Protein AF-A0A1R4AB24-F1 (afdb_monomer_lite)

Organism: Babesia microti (strain RI) (NCBI:txid1133968)

Structure (mmCIF, N/CA/C/O backbone):
data_AF-A0A1R4AB24-F1
#
_entry.id   AF-A0A1R4AB24-F1
#
loop_
_atom_site.group_PDB
_atom_site.id
_atom_site.type_symbol
_atom_site.label_atom_id
_atom_site.label_alt_id
_atom_site.label_comp_id
_atom_site.label_asym_id
_atom_site.label_entity_id
_atom_site.label_seq_id
_atom_site.pdbx_PDB_ins_code
_atom_site.Cartn_x
_atom_site.Cartn_y
_atom_site.Cartn_z
_atom_site.occupancy
_atom_site.B_iso_or_equiv
_atom_site.auth_seq_id
_atom_site.auth_comp_id
_atom_site.auth_asym_id
_atom_site.auth_atom_id
_atom_site.pdbx_PDB_model_num
ATOM 1 N N . MET A 1 1 ? -11.245 -12.045 34.034 1.00 53.94 1 MET A N 1
ATOM 2 C CA . MET A 1 1 ? -10.053 -12.623 33.362 1.00 53.94 1 MET A CA 1
ATOM 3 C C . MET A 1 1 ? -10.341 -13.191 31.959 1.00 53.94 1 MET A C 1
ATOM 5 O O . MET A 1 1 ? -9.392 -13.325 31.197 1.00 53.94 1 MET A O 1
ATOM 9 N N . ASN A 1 2 ? -11.601 -13.471 31.577 1.00 59.31 2 ASN A N 1
ATOM 10 C CA . ASN A 1 2 ? -11.949 -14.003 30.241 1.00 59.31 2 ASN A CA 1
ATOM 11 C C . ASN A 1 2 ? -12.068 -12.945 29.128 1.00 59.31 2 ASN A C 1
ATOM 13 O O . ASN A 1 2 ? -11.609 -13.193 28.021 1.00 59.31 2 ASN A O 1
ATOM 17 N N . GLU A 1 3 ? -12.559 -11.739 29.421 1.00 61.94 3 GLU A N 1
ATOM 18 C CA . GLU A 1 3 ? -12.792 -10.707 28.392 1.00 61.94 3 GLU A CA 1
ATOM 19 C C . GLU A 1 3 ? -11.511 -10.273 27.647 1.00 61.94 3 GLU A C 1
ATOM 21 O O . GLU A 1 3 ? -11.526 -10.011 26.445 1.00 61.94 3 GLU A O 1
ATOM 26 N N . ASN A 1 4 ? -10.368 -10.257 28.342 1.00 61.88 4 ASN A N 1
ATOM 27 C CA . ASN A 1 4 ? -9.076 -9.944 27.726 1.00 61.88 4 ASN A CA 1
ATOM 28 C C . ASN A 1 4 ? -8.557 -11.080 26.830 1.00 61.88 4 ASN A C 1
ATOM 30 O O . ASN A 1 4 ? -7.850 -10.812 25.863 1.00 61.88 4 ASN A O 1
ATOM 34 N N . LYS A 1 5 ? -8.910 -12.341 27.117 1.00 65.62 5 LYS A N 1
ATOM 35 C CA . LYS A 1 5 ? -8.528 -13.487 26.279 1.00 65.62 5 LYS A CA 1
ATOM 36 C C . LYS A 1 5 ? -9.357 -13.532 24.996 1.00 65.62 5 LYS A C 1
ATOM 38 O O . LYS A 1 5 ? -8.779 -13.748 23.938 1.00 65.62 5 LYS A O 1
ATOM 43 N N . ASP A 1 6 ? -10.651 -13.224 25.068 1.00 68.81 6 ASP A N 1
ATOM 44 C CA . ASP A 1 6 ? -11.532 -13.184 23.892 1.00 68.81 6 ASP A CA 1
ATOM 45 C C . ASP A 1 6 ? -11.164 -12.059 22.916 1.00 68.81 6 ASP A C 1
ATOM 47 O O . ASP A 1 6 ? -11.119 -12.275 21.703 1.00 68.81 6 ASP A O 1
ATOM 51 N N . LYS A 1 7 ? -10.815 -10.868 23.428 1.00 66.81 7 LYS A N 1
ATOM 52 C CA . LYS A 1 7 ? -10.313 -9.761 22.591 1.00 66.81 7 LYS A CA 1
ATOM 53 C C . LYS A 1 7 ? -9.005 -10.130 21.889 1.00 66.81 7 LYS A C 1
ATOM 55 O O . LYS A 1 7 ? -8.840 -9.824 20.713 1.00 66.81 7 LYS A O 1
ATOM 60 N N . GLN A 1 8 ? -8.098 -10.814 22.587 1.00 65.44 8 GLN A N 1
ATOM 61 C CA . GLN A 1 8 ? -6.831 -11.286 22.019 1.00 65.44 8 GLN A CA 1
ATOM 62 C C . GLN A 1 8 ? -7.029 -12.407 20.989 1.00 65.44 8 GLN A C 1
ATOM 64 O O . GLN A 1 8 ? -6.313 -12.449 19.990 1.00 65.44 8 GLN A O 1
ATOM 69 N N . LEU A 1 9 ? -8.011 -13.290 21.196 1.00 73.06 9 LEU A N 1
ATOM 70 C CA . LEU A 1 9 ? -8.337 -14.368 20.264 1.00 73.06 9 LEU A CA 1
ATOM 71 C C . LEU A 1 9 ? -8.878 -13.807 18.942 1.00 73.06 9 LEU A C 1
ATOM 73 O O . LEU A 1 9 ? -8.329 -14.106 17.884 1.00 73.06 9 LEU A O 1
ATOM 77 N N . LYS A 1 10 ? -9.869 -12.906 19.016 1.00 70.25 10 LYS A N 1
ATOM 78 C CA . LYS A 1 10 ? -10.437 -12.242 17.832 1.00 70.25 10 LYS A CA 1
ATOM 79 C C . LYS A 1 10 ? -9.415 -11.387 17.090 1.00 70.25 10 LYS A C 1
ATOM 81 O O . LYS A 1 10 ? -9.431 -11.332 15.865 1.00 70.25 10 LYS A O 1
ATOM 86 N N . LEU A 1 11 ? -8.507 -10.734 17.820 1.00 68.81 11 LEU A N 1
ATOM 87 C CA . LEU A 1 11 ? -7.439 -9.949 17.208 1.00 68.81 11 LEU A CA 1
ATOM 88 C C . LEU A 1 11 ? -6.509 -10.845 16.379 1.00 68.81 11 LEU A C 1
ATOM 90 O O . LEU A 1 11 ? -6.208 -10.515 15.238 1.00 68.81 11 LEU A O 1
ATOM 94 N N . LYS A 1 12 ? -6.098 -12.002 16.912 1.00 73.31 12 LYS A N 1
ATOM 95 C CA . LYS A 1 12 ? -5.258 -12.954 16.169 1.00 73.31 12 LYS A CA 1
ATOM 96 C C . LYS A 1 12 ? -5.972 -13.522 14.946 1.00 73.31 12 LYS A C 1
ATOM 98 O O . LYS A 1 12 ? -5.356 -13.628 13.893 1.00 73.31 12 LYS A O 1
ATOM 103 N N . GLU A 1 13 ? -7.255 -13.835 15.069 1.00 77.50 13 GLU A N 1
ATOM 104 C CA . GLU A 1 13 ? -8.050 -14.423 13.988 1.00 77.50 13 GLU A CA 1
ATOM 105 C C . GLU A 1 13 ? -8.194 -13.492 12.772 1.00 77.50 13 GLU A C 1
ATOM 107 O O . GLU A 1 13 ? -8.230 -13.967 11.644 1.00 77.50 13 GLU A O 1
ATOM 112 N N . VAL A 1 14 ? -8.196 -12.169 12.981 1.00 71.94 14 VAL A N 1
ATOM 113 C CA . VAL A 1 14 ? -8.259 -11.166 11.899 1.00 71.94 14 VAL A CA 1
ATOM 114 C C . VAL A 1 14 ? -6.867 -10.739 11.412 1.00 71.94 14 VAL A C 1
ATOM 116 O O . VAL A 1 14 ? -6.651 -10.530 10.215 1.00 71.94 14 VAL A O 1
ATOM 119 N N . VAL A 1 15 ? -5.894 -10.619 12.320 1.00 75.12 15 VAL A N 1
ATOM 120 C CA . VAL A 1 15 ? -4.543 -10.132 11.985 1.00 75.12 15 VAL A CA 1
ATOM 121 C C . VAL A 1 15 ? -3.740 -11.180 11.215 1.00 75.12 15 VAL A C 1
ATOM 123 O O . VAL A 1 15 ? -3.051 -10.831 10.261 1.00 75.12 15 VAL A O 1
ATOM 126 N N . VAL A 1 16 ? -3.845 -12.461 11.581 1.00 77.94 16 VAL A N 1
ATOM 127 C CA . VAL A 1 16 ? -3.106 -13.553 10.926 1.00 77.94 16 VAL A CA 1
ATOM 128 C C . VAL A 1 16 ? -3.429 -13.682 9.428 1.00 77.94 16 VAL A C 1
ATOM 130 O O . VAL A 1 16 ? -2.483 -13.666 8.642 1.00 77.94 16 VAL A O 1
ATOM 133 N N . PRO A 1 17 ? -4.699 -13.761 8.978 1.00 81.06 17 PRO A N 1
ATOM 134 C CA . PRO A 1 17 ? -4.997 -13.860 7.548 1.00 81.06 17 PRO A CA 1
ATOM 135 C C . PRO A 1 17 ? -4.581 -12.603 6.777 1.00 81.06 17 PRO A C 1
ATOM 137 O O . PRO A 1 17 ? -4.070 -12.715 5.665 1.00 81.06 17 PRO A O 1
ATOM 140 N N . SER A 1 18 ? -4.720 -11.420 7.383 1.00 76.62 18 SER A N 1
ATOM 141 C CA . SER A 1 18 ? -4.262 -10.164 6.776 1.00 76.62 18 SER A CA 1
ATOM 142 C C . SER A 1 18 ? -2.746 -10.173 6.555 1.00 76.62 18 SER A C 1
ATOM 144 O O . SER A 1 18 ? -2.270 -9.823 5.480 1.00 76.62 18 SER A O 1
ATOM 146 N N . LEU A 1 19 ? -1.980 -10.642 7.543 1.00 79.44 19 LEU A N 1
ATOM 147 C CA . LEU A 1 19 ? -0.522 -10.725 7.472 1.00 79.44 19 LEU A CA 1
ATOM 148 C C . LEU A 1 19 ? -0.047 -11.743 6.425 1.00 79.44 19 LEU A C 1
ATOM 150 O O . LEU A 1 19 ? 0.904 -11.467 5.698 1.00 79.44 19 LEU A O 1
ATOM 154 N N . VAL A 1 20 ? -0.728 -12.887 6.306 1.00 83.69 20 VAL A N 1
ATOM 155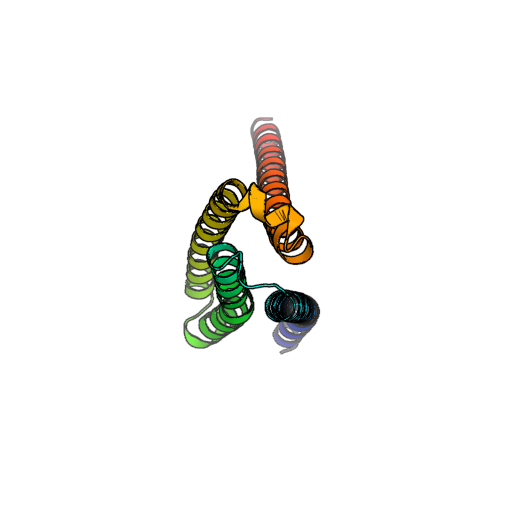 C CA . VAL A 1 20 ? -0.446 -13.884 5.257 1.00 83.69 20 VAL A CA 1
ATOM 156 C C . VAL A 1 20 ? -0.694 -13.302 3.865 1.00 83.69 20 VAL A C 1
ATOM 158 O O . VAL A 1 20 ? 0.120 -13.514 2.967 1.00 83.69 20 VAL A O 1
ATOM 161 N N . LEU A 1 21 ? -1.777 -12.541 3.688 1.00 82.50 21 LEU A N 1
ATOM 162 C CA . LEU A 1 21 ? -2.089 -11.886 2.419 1.00 82.50 21 LEU A CA 1
ATOM 163 C C . LEU A 1 21 ? -1.003 -10.873 2.037 1.00 82.50 21 LEU A C 1
ATOM 165 O O . LEU A 1 21 ? -0.504 -10.930 0.916 1.00 82.50 21 LEU A O 1
ATOM 169 N N . PHE A 1 22 ? -0.585 -10.004 2.965 1.00 82.75 22 PHE A N 1
ATOM 170 C CA . PHE A 1 22 ? 0.503 -9.051 2.711 1.00 82.75 22 PHE A CA 1
ATOM 171 C C . PHE A 1 22 ? 1.811 -9.753 2.342 1.00 82.75 22 PHE A C 1
ATOM 173 O O . PHE A 1 22 ? 2.436 -9.383 1.357 1.00 82.75 22 PHE A O 1
ATOM 180 N N . LEU A 1 23 ? 2.176 -10.822 3.055 1.00 84.88 23 LEU A N 1
ATOM 181 C CA . LEU A 1 23 ? 3.387 -11.594 2.763 1.00 84.88 23 LEU A CA 1
ATOM 182 C C . LEU A 1 23 ? 3.325 -12.224 1.362 1.00 84.88 23 LEU A C 1
ATOM 184 O O . LEU A 1 23 ? 4.301 -12.185 0.616 1.00 84.88 23 LEU A O 1
ATOM 188 N N . PHE A 1 24 ? 2.170 -12.766 0.968 1.00 87.81 24 PHE A N 1
ATOM 189 C CA . PHE A 1 24 ? 1.983 -13.325 -0.371 1.00 87.81 24 PHE A CA 1
ATOM 190 C C . PHE A 1 24 ? 2.113 -12.258 -1.468 1.00 87.81 24 PHE A C 1
ATOM 192 O O . PHE A 1 24 ? 2.778 -12.490 -2.478 1.00 87.81 24 PHE A O 1
ATOM 199 N N . VAL A 1 25 ? 1.520 -11.080 -1.255 1.00 85.06 25 VAL A N 1
ATOM 200 C CA . VAL A 1 25 ? 1.629 -9.938 -2.175 1.00 85.06 25 VAL A CA 1
ATOM 201 C C . VAL A 1 25 ? 3.074 -9.442 -2.264 1.00 85.06 25 VAL A C 1
ATOM 203 O O . VAL A 1 25 ? 3.573 -9.234 -3.369 1.00 85.06 25 VAL A O 1
ATOM 206 N N . ASP A 1 26 ? 3.776 -9.333 -1.137 1.00 85.50 26 ASP A N 1
ATOM 207 C CA . ASP A 1 26 ? 5.179 -8.916 -1.093 1.00 85.50 26 ASP A CA 1
ATOM 208 C C . ASP A 1 26 ? 6.086 -9.917 -1.827 1.00 85.50 26 ASP A C 1
ATOM 210 O O . ASP A 1 26 ? 6.931 -9.517 -2.628 1.00 85.50 26 ASP A O 1
ATOM 214 N N . LEU A 1 27 ? 5.883 -11.228 -1.639 1.00 88.19 27 LEU A N 1
ATOM 215 C CA . LEU A 1 27 ? 6.617 -12.264 -2.378 1.00 88.19 27 LEU A CA 1
ATOM 216 C C . LEU A 1 27 ? 6.345 -12.203 -3.881 1.00 88.19 27 LEU A C 1
ATOM 218 O O . LEU A 1 27 ? 7.274 -12.348 -4.678 1.00 88.19 27 LEU A O 1
ATOM 222 N N . TYR A 1 28 ? 5.092 -11.969 -4.273 1.00 89.31 28 TYR A N 1
ATOM 223 C CA . TYR A 1 28 ? 4.732 -11.784 -5.673 1.00 89.31 28 TYR A CA 1
ATOM 224 C C . TYR A 1 28 ? 5.443 -10.559 -6.272 1.00 89.31 28 TYR A C 1
ATOM 226 O O . TYR A 1 28 ? 6.061 -10.665 -7.332 1.00 89.31 28 TYR A O 1
ATOM 234 N N . ILE A 1 29 ? 5.442 -9.425 -5.565 1.00 86.38 29 ILE A N 1
ATOM 235 C CA . ILE A 1 29 ? 6.135 -8.191 -5.966 1.00 86.38 29 ILE A CA 1
ATOM 236 C C . ILE A 1 29 ? 7.645 -8.419 -6.115 1.00 86.38 29 ILE A C 1
ATOM 238 O O . ILE A 1 29 ? 8.235 -7.994 -7.111 1.00 86.38 29 ILE A O 1
ATOM 242 N N . ILE A 1 30 ? 8.271 -9.130 -5.173 1.00 87.19 30 ILE A N 1
ATOM 243 C CA . ILE A 1 30 ? 9.694 -9.497 -5.249 1.00 87.19 30 ILE A CA 1
ATOM 244 C C . ILE A 1 30 ? 9.955 -10.385 -6.472 1.00 87.19 30 ILE A C 1
ATOM 246 O O . ILE A 1 30 ? 10.922 -10.161 -7.202 1.00 87.19 30 ILE A O 1
ATOM 250 N N . GLY A 1 31 ? 9.082 -11.359 -6.743 1.00 85.31 31 GLY A N 1
ATOM 251 C CA . GLY A 1 31 ? 9.176 -12.211 -7.929 1.00 85.31 31 GLY A CA 1
ATOM 252 C C . GLY A 1 31 ? 9.131 -11.406 -9.231 1.00 85.31 31 GLY A C 1
ATOM 253 O O . GLY A 1 31 ? 9.987 -11.579 -10.099 1.00 85.31 31 GLY A O 1
ATOM 254 N N . VAL A 1 32 ? 8.190 -10.464 -9.344 1.00 85.94 32 VAL A N 1
ATOM 255 C CA . VAL A 1 32 ? 8.078 -9.565 -10.505 1.00 85.94 32 VAL A CA 1
ATOM 256 C C . VAL A 1 32 ? 9.316 -8.671 -10.639 1.00 85.94 32 VAL A C 1
ATOM 258 O O . VAL A 1 32 ? 9.825 -8.484 -11.747 1.00 85.94 32 VAL A O 1
ATOM 261 N N . TYR A 1 33 ? 9.851 -8.166 -9.525 1.00 85.38 33 TYR A N 1
ATOM 262 C CA . TYR A 1 33 ? 11.070 -7.358 -9.516 1.00 85.38 33 TYR A CA 1
ATOM 263 C C . TYR A 1 33 ? 12.271 -8.120 -10.099 1.00 85.38 33 TYR A C 1
ATOM 265 O O . TYR A 1 33 ? 12.990 -7.572 -10.937 1.00 85.38 33 TYR A O 1
ATOM 273 N N . LEU A 1 34 ? 12.457 -9.389 -9.721 1.00 83.12 34 LEU A N 1
ATOM 274 C CA . LEU A 1 34 ? 13.583 -10.216 -10.174 1.00 83.12 34 LEU A CA 1
ATOM 275 C C . LEU A 1 34 ? 13.492 -10.622 -11.651 1.00 83.12 34 LEU A C 1
ATOM 277 O O . LEU A 1 34 ? 14.519 -10.735 -12.314 1.00 83.12 34 LEU A O 1
ATOM 281 N N . VAL A 1 35 ? 12.281 -10.833 -12.171 1.00 83.44 35 VAL A N 1
ATOM 282 C CA . VAL A 1 35 ? 12.058 -11.266 -13.566 1.00 83.44 35 VAL A CA 1
ATOM 283 C C . VAL A 1 35 ? 12.099 -10.091 -14.555 1.00 83.44 35 VAL A C 1
ATOM 285 O O . VAL A 1 35 ? 12.297 -10.279 -15.753 1.00 83.44 35 VAL A O 1
ATOM 288 N N . SER A 1 36 ? 11.912 -8.864 -14.074 1.00 78.12 36 SER A N 1
ATOM 289 C CA . SER A 1 36 ? 11.805 -7.675 -14.925 1.00 78.12 36 SER A CA 1
ATOM 290 C C . SER A 1 36 ? 13.154 -7.122 -15.419 1.00 78.12 36 SER A C 1
ATOM 292 O O . SER A 1 36 ? 14.133 -7.034 -14.672 1.00 78.12 36 SER A O 1
ATOM 294 N N . ASN A 1 37 ? 13.195 -6.669 -16.678 1.00 69.38 37 ASN A N 1
ATOM 295 C CA . ASN A 1 37 ? 14.397 -6.124 -17.324 1.00 69.38 37 ASN A CA 1
ATOM 296 C C . ASN A 1 37 ? 14.733 -4.686 -16.867 1.00 69.38 37 ASN A C 1
ATOM 298 O O . ASN A 1 37 ? 13.977 -4.035 -16.148 1.00 69.38 37 ASN A O 1
ATOM 302 N N . ASN A 1 38 ? 15.898 -4.174 -17.277 1.00 65.25 38 ASN A N 1
ATOM 303 C CA . ASN A 1 38 ? 16.468 -2.893 -16.822 1.00 65.25 38 ASN A CA 1
ATOM 304 C C . ASN A 1 38 ? 15.789 -1.621 -17.364 1.00 65.25 38 ASN A C 1
ATOM 306 O O . ASN A 1 38 ? 16.254 -0.527 -17.054 1.00 65.25 38 ASN A O 1
ATOM 310 N N . CYS A 1 39 ? 14.727 -1.726 -18.167 1.00 65.00 39 CYS A N 1
ATOM 311 C CA . CYS A 1 39 ? 14.136 -0.549 -18.814 1.00 65.00 39 CYS A CA 1
ATOM 312 C C . CYS A 1 39 ? 13.448 0.413 -17.821 1.00 65.00 39 CYS A C 1
ATOM 314 O O . CYS A 1 39 ? 13.278 1.590 -18.117 1.00 65.00 39 CYS A O 1
ATOM 316 N N . ASP A 1 40 ? 13.127 -0.053 -16.609 1.00 66.25 40 ASP A N 1
ATOM 317 C CA . ASP A 1 40 ? 12.176 0.621 -15.721 1.00 66.25 40 ASP A CA 1
ATOM 318 C C . ASP A 1 40 ? 12.709 0.856 -14.306 1.00 66.25 40 ASP A C 1
ATOM 320 O O . ASP A 1 40 ? 12.146 0.382 -13.319 1.00 66.25 40 ASP A O 1
ATOM 324 N N . VAL A 1 41 ? 13.799 1.620 -14.182 1.00 81.00 41 VAL A N 1
ATOM 325 C CA . VAL A 1 41 ? 14.382 1.982 -12.872 1.00 81.00 41 VAL A CA 1
ATOM 326 C C . VAL A 1 41 ? 13.358 2.688 -11.975 1.00 81.00 41 VAL A C 1
ATOM 328 O O . VAL A 1 41 ? 13.272 2.393 -10.785 1.00 81.00 41 VAL A O 1
ATOM 331 N N . ASN A 1 42 ? 12.534 3.570 -12.548 1.00 83.94 42 ASN A N 1
ATOM 332 C CA . ASN A 1 42 ? 11.512 4.309 -11.804 1.00 83.94 42 ASN A CA 1
ATOM 333 C C . ASN A 1 42 ? 10.430 3.374 -11.256 1.00 83.94 42 ASN A C 1
ATOM 335 O O . ASN A 1 42 ? 10.142 3.386 -10.061 1.00 83.94 42 ASN A O 1
ATOM 339 N N . LEU A 1 43 ? 9.902 2.506 -12.117 1.00 81.75 43 LEU A N 1
ATOM 340 C CA . LEU A 1 43 ? 8.823 1.581 -11.786 1.00 81.75 43 LEU A CA 1
ATOM 341 C C . LEU A 1 43 ? 9.290 0.499 -10.790 1.00 81.75 43 LEU A C 1
ATOM 343 O O . LEU A 1 43 ? 8.560 0.121 -9.873 1.00 81.75 43 LEU A O 1
ATOM 347 N N . LYS A 1 44 ? 10.557 0.077 -10.894 1.00 85.25 44 LYS A N 1
ATOM 348 C CA . LYS A 1 44 ? 11.243 -0.748 -9.889 1.00 85.25 44 LYS A CA 1
ATOM 349 C C . LYS A 1 44 ? 11.403 -0.029 -8.547 1.00 85.25 44 LYS A C 1
ATOM 351 O O . LYS A 1 44 ? 11.170 -0.639 -7.505 1.00 85.25 44 LYS A O 1
ATOM 356 N N . ALA A 1 45 ? 11.768 1.254 -8.556 1.00 86.75 45 ALA A N 1
ATOM 357 C CA . ALA A 1 45 ? 11.861 2.058 -7.338 1.00 86.75 45 ALA A CA 1
ATOM 358 C C . ALA A 1 45 ? 10.489 2.227 -6.665 1.00 86.75 45 ALA A C 1
ATOM 360 O O . ALA A 1 45 ? 10.396 2.175 -5.439 1.00 86.75 45 ALA A O 1
ATOM 361 N N . TRP A 1 46 ? 9.418 2.351 -7.454 1.00 89.12 46 TRP A N 1
ATOM 362 C CA . TRP A 1 46 ? 8.056 2.373 -6.928 1.00 89.12 46 TRP A CA 1
ATOM 363 C C . TRP A 1 46 ? 7.677 1.059 -6.230 1.00 89.12 46 TRP A C 1
ATOM 365 O O . TRP A 1 46 ? 7.185 1.101 -5.100 1.00 89.12 46 TRP A O 1
ATOM 375 N N . LEU A 1 47 ? 7.977 -0.093 -6.850 1.00 86.94 47 LEU A N 1
ATOM 376 C CA . LEU A 1 47 ? 7.757 -1.419 -6.253 1.00 86.94 47 LEU A CA 1
ATOM 377 C C . LEU A 1 47 ? 8.527 -1.580 -4.937 1.00 86.94 47 LEU A C 1
ATOM 379 O O . LEU A 1 47 ? 7.945 -1.990 -3.933 1.00 86.94 47 LEU A O 1
ATOM 383 N N . LEU A 1 48 ? 9.802 -1.187 -4.904 1.00 86.94 48 LEU A N 1
ATOM 384 C CA . LEU A 1 48 ? 10.607 -1.217 -3.679 1.00 86.94 48 LEU A CA 1
ATOM 385 C C . LEU A 1 48 ? 10.001 -0.354 -2.569 1.00 86.94 48 LEU A C 1
ATOM 387 O O . LEU A 1 48 ? 9.910 -0.798 -1.425 1.00 86.94 48 LEU A O 1
ATOM 391 N N . GLY A 1 49 ? 9.541 0.853 -2.900 1.00 86.56 49 GLY A N 1
ATOM 392 C CA . GLY A 1 49 ? 8.872 1.704 -1.922 1.00 86.56 49 GLY A CA 1
ATOM 393 C C . GLY A 1 49 ? 7.544 1.123 -1.441 1.00 86.56 49 GLY A C 1
ATOM 394 O O . GLY A 1 49 ? 7.264 1.198 -0.250 1.00 86.56 49 GLY A O 1
ATOM 395 N N . SER A 1 50 ? 6.763 0.467 -2.308 1.00 86.00 50 SER A N 1
ATOM 396 C CA . SER A 1 50 ? 5.516 -0.197 -1.892 1.00 86.00 50 SER A CA 1
ATOM 397 C C . SER A 1 50 ? 5.755 -1.379 -0.949 1.00 86.00 50 SER A C 1
ATOM 399 O O . SER A 1 50 ? 4.997 -1.567 0.004 1.00 86.00 50 SER A O 1
ATOM 401 N N . LEU A 1 51 ? 6.849 -2.119 -1.150 1.00 85.44 51 LEU A N 1
ATOM 402 C CA . LEU A 1 51 ? 7.255 -3.214 -0.271 1.00 85.44 51 LEU A CA 1
ATOM 403 C C . LEU A 1 51 ? 7.668 -2.681 1.107 1.00 85.44 51 LEU A C 1
ATOM 405 O O . LEU A 1 51 ? 7.268 -3.206 2.145 1.00 85.44 51 LEU A O 1
ATOM 409 N N . PHE A 1 52 ? 8.423 -1.579 1.117 1.00 84.69 52 PHE A N 1
ATOM 410 C CA . PHE A 1 52 ? 8.831 -0.913 2.351 1.00 84.69 52 PHE A CA 1
ATOM 411 C C . PHE A 1 52 ? 7.655 -0.266 3.094 1.00 84.69 52 PHE A C 1
ATOM 413 O O . PHE A 1 52 ? 7.681 -0.150 4.316 1.00 84.69 52 PHE A O 1
ATOM 420 N N . LEU A 1 53 ? 6.605 0.139 2.382 1.00 82.88 53 LEU A N 1
ATOM 421 C CA . LEU A 1 53 ? 5.426 0.728 3.003 1.00 82.88 53 LEU A CA 1
ATOM 422 C C . LEU A 1 53 ? 4.421 -0.307 3.526 1.00 82.88 53 LEU A C 1
ATOM 424 O O . LEU A 1 53 ? 3.595 0.047 4.361 1.00 82.88 53 LEU A O 1
ATOM 428 N N . SER A 1 54 ? 4.469 -1.558 3.063 1.00 81.06 54 SER A N 1
ATOM 429 C CA . SER A 1 54 ? 3.474 -2.581 3.415 1.00 81.06 54 SER A CA 1
ATOM 430 C C . SER A 1 54 ? 3.832 -3.290 4.725 1.00 81.06 54 SER A C 1
ATOM 432 O O . SER A 1 54 ? 3.274 -2.983 5.783 1.00 81.06 54 SER A O 1
ATOM 434 N N . PHE A 1 55 ? 4.803 -4.205 4.690 1.00 78.88 55 PHE A N 1
ATOM 435 C CA . PHE A 1 55 ? 5.150 -5.032 5.848 1.00 78.88 55 PHE A CA 1
ATOM 436 C C . PHE A 1 55 ? 5.701 -4.234 7.049 1.00 78.88 55 PHE A C 1
ATOM 438 O O . PHE A 1 55 ? 5.219 -4.441 8.170 1.00 78.88 55 PHE A O 1
ATOM 445 N N . PRO A 1 56 ? 6.641 -3.279 6.874 1.00 81.50 56 PRO A N 1
ATOM 446 C CA . PRO A 1 56 ? 7.158 -2.479 7.985 1.00 81.50 56 PRO A CA 1
ATOM 447 C C . PRO A 1 56 ? 6.085 -1.656 8.695 1.00 81.50 56 PRO A C 1
ATOM 449 O O . PRO A 1 56 ? 6.119 -1.554 9.918 1.00 81.50 56 PRO A O 1
ATOM 452 N N . THR A 1 57 ? 5.108 -1.114 7.965 1.00 83.31 57 THR A N 1
ATOM 453 C CA . THR A 1 57 ? 4.025 -0.313 8.555 1.00 83.31 57 THR A CA 1
ATOM 454 C C . THR A 1 57 ? 3.147 -1.153 9.476 1.00 83.31 57 THR A C 1
ATOM 456 O O . THR A 1 57 ? 2.799 -0.698 10.565 1.00 83.31 57 THR A O 1
ATOM 459 N N . LEU A 1 58 ? 2.840 -2.396 9.088 1.00 80.19 58 LEU A N 1
ATOM 460 C CA . LEU A 1 58 ? 2.027 -3.313 9.891 1.00 80.19 58 LEU A CA 1
ATOM 461 C C . LEU A 1 58 ? 2.742 -3.732 11.185 1.00 80.19 58 LEU A C 1
ATOM 463 O O . LEU A 1 58 ? 2.144 -3.792 12.261 1.00 80.19 58 LEU A O 1
ATOM 467 N N . VAL A 1 59 ? 4.045 -4.009 11.095 1.00 82.50 59 VAL A N 1
ATOM 468 C CA . VAL A 1 59 ? 4.862 -4.355 12.266 1.00 82.50 59 VAL A CA 1
ATOM 469 C C . VAL A 1 59 ? 5.037 -3.137 13.175 1.00 82.50 59 VAL A C 1
ATOM 471 O O . VAL A 1 59 ? 4.871 -3.247 14.392 1.00 82.50 59 VAL A O 1
ATOM 474 N N . ALA A 1 60 ? 5.323 -1.969 12.596 1.00 84.25 60 ALA A N 1
ATOM 475 C CA . ALA A 1 60 ? 5.519 -0.727 13.330 1.00 84.25 60 ALA A CA 1
ATOM 476 C C . ALA A 1 60 ? 4.249 -0.287 14.067 1.00 84.25 60 ALA A C 1
ATOM 478 O O . ALA A 1 60 ? 4.337 0.055 15.246 1.00 84.25 60 ALA A O 1
ATOM 479 N N . SER A 1 61 ? 3.068 -0.359 13.443 1.00 82.38 61 SER A N 1
ATOM 480 C CA . SER A 1 61 ? 1.810 0.009 14.107 1.00 82.38 61 SER A CA 1
ATOM 481 C C . SER A 1 61 ? 1.524 -0.895 15.309 1.00 82.38 61 SER A C 1
ATOM 483 O O . SER A 1 61 ? 1.165 -0.411 16.386 1.00 82.38 61 SER A O 1
ATOM 485 N N . HIS A 1 62 ? 1.781 -2.200 15.176 1.00 82.00 62 HIS A N 1
ATOM 486 C CA . HIS A 1 62 ? 1.624 -3.150 16.273 1.00 82.00 62 HIS A CA 1
ATOM 487 C C . HIS A 1 62 ? 2.632 -2.906 17.406 1.00 82.00 62 HIS A C 1
ATOM 489 O O . HIS A 1 62 ? 2.265 -2.943 18.584 1.00 82.00 62 HIS A O 1
ATOM 495 N N . MET A 1 63 ? 3.895 -2.618 17.077 1.00 84.31 63 MET A N 1
ATOM 496 C CA . MET A 1 63 ? 4.905 -2.256 18.074 1.00 84.31 63 MET A CA 1
ATOM 497 C C . MET A 1 63 ? 4.516 -0.967 18.808 1.00 84.31 63 MET A C 1
ATOM 499 O O . MET A 1 63 ? 4.463 -0.961 20.036 1.00 84.31 63 MET A O 1
ATOM 503 N N . ILE A 1 64 ? 4.163 0.098 18.086 1.00 86.00 64 ILE A N 1
ATOM 504 C CA . ILE A 1 64 ? 3.780 1.393 18.673 1.00 86.00 64 ILE A CA 1
ATOM 505 C C . ILE A 1 64 ? 2.574 1.235 19.602 1.00 86.00 64 ILE A C 1
ATOM 507 O O . ILE A 1 64 ? 2.576 1.770 20.714 1.00 86.00 64 ILE A O 1
ATOM 511 N N . LYS A 1 65 ? 1.578 0.442 19.193 1.00 83.94 65 LYS A N 1
ATOM 512 C CA . LYS A 1 65 ? 0.404 0.144 20.018 1.00 83.94 65 LYS A CA 1
ATOM 513 C C . LYS A 1 65 ? 0.775 -0.504 21.351 1.00 83.94 65 LYS A C 1
ATOM 515 O O . LYS A 1 65 ? 0.192 -0.141 22.370 1.00 83.94 65 LYS A O 1
ATOM 520 N N . ASN A 1 66 ? 1.732 -1.430 21.344 1.00 82.44 66 ASN A N 1
ATOM 521 C CA . ASN A 1 66 ? 2.143 -2.160 22.542 1.00 82.44 66 ASN A CA 1
ATOM 522 C C . ASN A 1 66 ? 3.104 -1.364 23.438 1.00 82.44 66 ASN A C 1
ATOM 524 O O . ASN A 1 66 ? 3.058 -1.538 24.652 1.00 82.44 66 ASN A O 1
ATOM 528 N N . PHE A 1 67 ? 3.959 -0.509 22.867 1.00 84.88 67 PHE A N 1
ATOM 529 C CA . PHE A 1 67 ? 4.982 0.227 23.620 1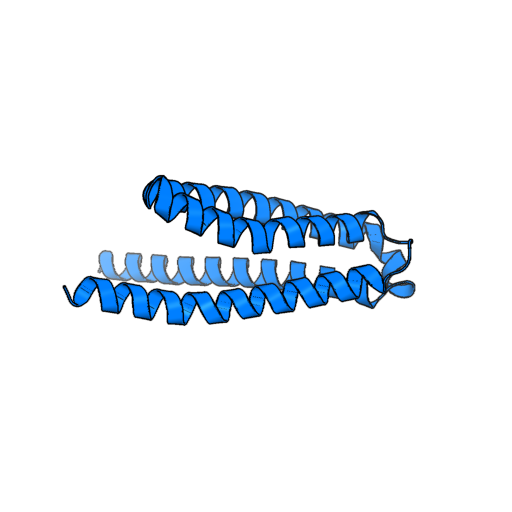.00 84.88 67 PHE A CA 1
ATOM 530 C C . PHE A 1 67 ? 4.531 1.609 24.109 1.00 84.88 67 PHE A C 1
ATOM 532 O O . PHE A 1 67 ? 4.843 1.982 25.236 1.00 84.88 67 PHE A O 1
ATOM 539 N N . ILE A 1 68 ? 3.835 2.381 23.270 1.00 83.94 68 ILE A N 1
ATOM 540 C CA . ILE A 1 68 ? 3.549 3.810 23.514 1.00 83.94 68 ILE A CA 1
ATOM 541 C C . ILE A 1 68 ? 2.057 4.026 23.811 1.00 83.94 68 ILE A C 1
ATOM 543 O O . ILE A 1 68 ? 1.682 4.935 24.550 1.00 83.94 68 ILE A O 1
ATOM 547 N N . GLY A 1 69 ? 1.198 3.156 23.275 1.00 84.50 69 GLY A N 1
ATOM 548 C CA . GLY A 1 69 ? -0.238 3.142 23.539 1.00 84.50 69 GLY A CA 1
ATOM 549 C C . GLY A 1 69 ? -1.091 3.384 22.295 1.00 84.50 69 GLY A C 1
ATOM 550 O O . GLY A 1 69 ? -0.617 3.782 21.230 1.00 84.50 69 GLY A O 1
ATOM 551 N N . SER A 1 70 ? -2.395 3.132 22.432 1.00 83.50 70 SER A N 1
ATOM 552 C CA . SER A 1 70 ? -3.320 3.071 21.291 1.00 83.50 70 SER A CA 1
ATOM 553 C C . SER A 1 70 ? -3.514 4.407 20.563 1.00 83.50 70 SER A C 1
ATOM 555 O O . SER A 1 70 ? -3.731 4.398 19.357 1.00 83.50 70 SER A O 1
ATOM 557 N N . THR A 1 71 ? -3.437 5.548 21.255 1.00 87.31 71 THR A N 1
ATOM 558 C CA . THR A 1 71 ? -3.638 6.875 20.638 1.00 87.31 71 THR A CA 1
ATOM 559 C C . THR A 1 71 ? -2.536 7.202 19.633 1.00 87.31 71 THR A C 1
ATOM 561 O O . THR A 1 71 ? -2.808 7.681 18.534 1.00 87.31 71 THR A O 1
ATOM 564 N N . TYR A 1 72 ? -1.288 6.889 19.983 1.00 86.75 72 TYR A N 1
ATOM 565 C CA . TYR A 1 72 ? -0.139 7.105 19.106 1.00 86.75 72 TYR A CA 1
ATOM 566 C C . TYR A 1 72 ? -0.102 6.108 17.949 1.00 86.75 72 TYR A C 1
ATOM 568 O O . TYR A 1 72 ? 0.336 6.467 16.861 1.00 86.75 72 TYR A O 1
ATOM 576 N N . ALA A 1 73 ? -0.615 4.890 18.151 1.00 86.19 73 ALA A N 1
ATOM 577 C CA . ALA A 1 73 ? -0.773 3.924 17.067 1.00 86.19 73 ALA A CA 1
ATOM 578 C C . ALA A 1 73 ? -1.723 4.444 15.977 1.00 86.19 73 ALA A C 1
ATOM 580 O O . ALA A 1 73 ? -1.384 4.374 14.803 1.00 86.19 73 ALA A O 1
ATOM 581 N N . ILE A 1 74 ? -2.852 5.052 16.360 1.00 87.06 74 ILE A N 1
ATOM 582 C CA . ILE A 1 74 ? -3.804 5.646 15.406 1.00 87.06 74 ILE A CA 1
ATOM 583 C C . ILE A 1 74 ? -3.173 6.830 14.660 1.00 87.06 74 ILE A C 1
ATOM 585 O O . ILE A 1 74 ? -3.335 6.957 13.448 1.00 87.06 74 ILE A O 1
ATOM 589 N N . LEU A 1 75 ? -2.427 7.692 15.360 1.00 91.00 75 LEU A N 1
ATOM 590 C CA . LEU A 1 75 ? -1.721 8.806 14.718 1.00 91.00 75 LEU A CA 1
ATOM 591 C C . LEU A 1 75 ? -0.670 8.303 13.715 1.00 91.00 75 LEU A C 1
ATOM 593 O O . LEU A 1 75 ? -0.551 8.845 12.618 1.00 91.00 75 LEU A O 1
ATOM 597 N N . PHE A 1 76 ? 0.068 7.250 14.071 1.00 90.75 76 PHE A N 1
ATOM 598 C CA . PHE A 1 76 ? 1.024 6.610 13.172 1.00 90.75 76 PHE A CA 1
ATOM 599 C C . PHE A 1 76 ? 0.335 6.009 11.944 1.00 90.75 76 PHE A C 1
ATOM 601 O O . PHE A 1 76 ? 0.772 6.265 10.825 1.00 90.75 76 PHE A O 1
ATOM 608 N N . GLU A 1 77 ? -0.759 5.268 12.133 1.00 88.44 77 GLU A N 1
ATOM 609 C CA . GLU A 1 77 ? -1.554 4.713 11.033 1.00 88.44 77 GLU A CA 1
ATOM 610 C C . GLU A 1 77 ? -2.058 5.818 10.094 1.00 88.44 77 GLU A C 1
ATOM 612 O O . GLU A 1 77 ? -1.976 5.668 8.875 1.00 88.44 77 GLU A O 1
ATOM 617 N N . LEU A 1 78 ? -2.493 6.964 10.631 1.00 91.00 78 LEU A N 1
ATOM 618 C CA . LEU A 1 78 ? -2.915 8.117 9.833 1.00 91.00 78 LEU A CA 1
ATOM 619 C C . LEU A 1 78 ? -1.763 8.689 8.992 1.00 91.00 78 LEU A C 1
ATOM 621 O O . LEU A 1 78 ? -1.924 8.902 7.791 1.00 91.00 78 LEU A O 1
ATOM 625 N N . ILE A 1 79 ? -0.595 8.913 9.600 1.00 92.56 79 ILE A N 1
ATOM 626 C CA . ILE A 1 79 ? 0.589 9.434 8.897 1.00 92.56 79 ILE A CA 1
ATOM 627 C C . ILE A 1 79 ? 1.053 8.446 7.820 1.00 92.56 79 ILE A C 1
ATOM 629 O O . ILE A 1 79 ? 1.305 8.850 6.685 1.00 92.56 79 ILE A O 1
ATOM 633 N N . ALA A 1 80 ? 1.121 7.155 8.146 1.00 89.69 80 ALA A N 1
ATOM 634 C CA . ALA A 1 80 ? 1.493 6.109 7.199 1.00 89.69 80 ALA A CA 1
ATOM 635 C C . ALA A 1 80 ? 0.503 6.029 6.026 1.00 89.69 80 ALA A C 1
ATOM 637 O O . ALA A 1 80 ? 0.916 5.889 4.876 1.00 89.69 80 ALA A O 1
ATOM 638 N N . THR A 1 81 ? -0.793 6.209 6.295 1.00 89.12 81 THR A N 1
ATOM 639 C CA . THR A 1 81 ? -1.833 6.257 5.258 1.00 89.12 81 THR A CA 1
ATOM 640 C C . THR A 1 81 ? -1.650 7.458 4.327 1.00 89.12 81 THR A C 1
ATOM 642 O O . THR A 1 81 ? -1.739 7.304 3.110 1.00 89.12 81 THR A O 1
ATOM 645 N N . LEU A 1 82 ? -1.343 8.646 4.863 1.00 91.50 82 LEU A N 1
ATOM 646 C CA . LEU A 1 82 ? -1.068 9.840 4.051 1.00 91.50 82 LEU A CA 1
ATOM 647 C C . LEU A 1 82 ? 0.176 9.660 3.173 1.00 91.50 82 LEU A C 1
ATOM 649 O O . LEU A 1 82 ? 0.154 9.999 1.989 1.00 91.50 82 LEU A O 1
ATOM 653 N N . LEU A 1 83 ? 1.244 9.086 3.729 1.00 91.75 83 LEU A N 1
ATOM 654 C CA . LEU A 1 83 ? 2.445 8.751 2.965 1.00 91.75 83 LEU A CA 1
ATOM 655 C C . LEU A 1 83 ? 2.141 7.728 1.864 1.00 91.75 83 LEU A C 1
ATOM 657 O O . LEU A 1 83 ? 2.596 7.898 0.734 1.00 91.75 83 LEU A O 1
ATOM 661 N N . GLY A 1 84 ? 1.316 6.719 2.156 1.00 90.56 84 GLY A N 1
ATOM 662 C CA . GLY A 1 84 ? 0.855 5.744 1.167 1.00 90.56 84 GLY A CA 1
ATOM 663 C C . GLY A 1 84 ? 0.044 6.371 0.044 1.00 90.56 84 GLY A C 1
ATOM 664 O O . GLY A 1 84 ? 0.263 6.053 -1.122 1.00 90.56 84 GLY A O 1
ATOM 665 N N . PHE A 1 85 ? -0.821 7.329 0.366 1.00 91.12 85 PHE A N 1
ATOM 666 C CA . PHE A 1 85 ? -1.568 8.080 -0.636 1.00 91.12 85 PHE A CA 1
ATOM 667 C C . PHE A 1 85 ? -0.636 8.858 -1.577 1.00 91.12 85 PHE A C 1
ATOM 669 O O . PHE A 1 85 ? -0.760 8.754 -2.798 1.00 91.12 85 PHE A O 1
ATOM 676 N N . ILE A 1 86 ? 0.348 9.579 -1.028 1.00 93.06 86 ILE A N 1
ATOM 677 C CA . ILE A 1 86 ? 1.355 10.299 -1.826 1.00 93.06 86 ILE A CA 1
ATOM 678 C C . ILE A 1 86 ? 2.153 9.318 -2.700 1.00 93.06 86 ILE A C 1
ATOM 680 O O . ILE A 1 86 ? 2.397 9.590 -3.877 1.00 93.06 86 ILE A O 1
ATOM 684 N N . TRP A 1 87 ? 2.514 8.152 -2.159 1.00 93.06 87 TRP A N 1
ATOM 685 C CA . TRP A 1 87 ? 3.242 7.122 -2.901 1.00 93.06 87 TRP A CA 1
ATOM 686 C C . TRP A 1 87 ? 2.434 6.551 -4.077 1.00 93.06 87 TRP A C 1
ATOM 688 O O . TRP A 1 87 ? 2.975 6.308 -5.159 1.00 93.06 87 TRP A O 1
ATOM 698 N N . MET A 1 88 ? 1.121 6.392 -3.908 1.00 91.44 88 MET A N 1
ATOM 699 C CA . MET A 1 88 ? 0.209 5.953 -4.970 1.00 91.44 88 MET A CA 1
ATOM 700 C C . MET A 1 88 ? 0.030 7.012 -6.068 1.00 91.44 88 MET A C 1
ATOM 702 O O . MET A 1 88 ? -0.002 6.679 -7.258 1.00 91.44 88 MET A O 1
ATOM 706 N N . VAL A 1 89 ? -0.004 8.300 -5.704 1.00 91.88 89 VAL A N 1
ATOM 707 C CA . VAL A 1 89 ? 0.031 9.410 -6.676 1.00 91.88 89 VAL A CA 1
ATOM 708 C C . VAL A 1 89 ? 1.317 9.354 -7.498 1.00 91.88 89 VAL A C 1
ATOM 710 O O . VAL A 1 89 ? 1.269 9.432 -8.726 1.00 91.88 89 VAL A O 1
ATOM 713 N N . PHE A 1 90 ? 2.461 9.149 -6.845 1.00 91.31 90 PHE A N 1
ATOM 714 C CA . PHE A 1 90 ? 3.742 9.034 -7.534 1.00 91.31 90 PHE A CA 1
ATOM 715 C C . PHE A 1 90 ? 3.766 7.855 -8.520 1.00 91.31 90 PHE A C 1
ATOM 717 O O . PHE A 1 90 ? 4.187 8.028 -9.663 1.00 91.31 90 PHE A O 1
ATOM 724 N N . GLY A 1 91 ? 3.222 6.696 -8.136 1.00 88.75 91 GLY A N 1
ATOM 725 C CA . GLY A 1 91 ? 3.064 5.545 -9.037 1.00 88.75 91 GLY A CA 1
ATOM 726 C C . GLY A 1 91 ? 2.218 5.854 -10.271 1.00 88.75 91 GLY A C 1
ATOM 727 O O . GLY A 1 91 ? 2.574 5.473 -11.384 1.00 88.75 91 GLY A O 1
ATOM 728 N N . SER A 1 92 ? 1.146 6.630 -10.095 1.00 90.25 92 SER A N 1
ATOM 729 C CA . SER A 1 92 ? 0.275 7.071 -11.194 1.00 90.25 92 SER A CA 1
ATOM 730 C C . SER A 1 92 ? 1.031 7.940 -12.207 1.00 90.25 92 SER A C 1
ATOM 732 O O . SER A 1 92 ? 0.887 7.767 -13.417 1.00 90.25 92 SER A O 1
ATOM 734 N N . VAL A 1 93 ? 1.878 8.857 -11.725 1.00 91.06 93 VAL A N 1
ATOM 735 C CA . VAL A 1 93 ? 2.725 9.696 -12.588 1.00 91.06 93 VAL A CA 1
ATOM 736 C C . VAL A 1 93 ? 3.740 8.840 -13.343 1.00 91.06 93 VAL A C 1
ATOM 738 O O . VAL A 1 93 ? 3.897 8.996 -14.553 1.00 91.06 93 VAL A O 1
ATOM 741 N N . GLN A 1 94 ? 4.402 7.907 -12.660 1.00 87.44 94 GLN A N 1
ATOM 742 C CA . GLN A 1 94 ? 5.411 7.061 -13.292 1.00 87.44 94 GLN A CA 1
ATOM 743 C C . GLN A 1 94 ? 4.843 6.133 -14.369 1.00 87.44 94 GLN A C 1
ATOM 745 O O . GLN A 1 94 ? 5.489 5.943 -15.401 1.00 87.44 94 GLN A O 1
ATOM 750 N N . LEU A 1 95 ? 3.637 5.591 -14.169 1.00 87.50 95 LEU A N 1
ATOM 751 C CA . LEU A 1 95 ? 2.951 4.769 -15.171 1.00 87.50 95 LEU A CA 1
ATOM 752 C C . LEU A 1 95 ? 2.725 5.528 -16.482 1.00 87.50 95 LEU A C 1
ATOM 754 O O . LEU A 1 95 ? 2.935 4.971 -17.558 1.00 87.50 95 LEU A O 1
ATOM 758 N N . ASN A 1 96 ? 2.354 6.808 -16.396 1.00 86.44 96 ASN A N 1
ATOM 759 C CA . ASN A 1 96 ? 2.145 7.654 -17.573 1.00 86.44 96 ASN A CA 1
ATOM 760 C C . ASN A 1 96 ? 3.456 7.977 -18.303 1.00 86.44 96 ASN A C 1
ATOM 762 O O . ASN A 1 96 ? 3.470 8.092 -19.526 1.00 86.44 96 ASN A O 1
ATOM 766 N N . LEU A 1 97 ? 4.565 8.104 -17.569 1.00 83.44 97 LEU A N 1
ATOM 767 C CA . LEU A 1 97 ? 5.882 8.402 -18.143 1.00 83.44 97 LEU A CA 1
ATOM 768 C C . LEU A 1 97 ? 6.554 7.184 -18.795 1.00 83.44 97 LEU A C 1
ATOM 770 O O . LEU A 1 97 ? 7.421 7.353 -19.647 1.00 83.44 97 LEU A O 1
ATOM 774 N N . THR A 1 98 ? 6.168 5.966 -18.412 1.00 79.94 98 THR A N 1
ATOM 775 C CA . THR A 1 98 ? 6.806 4.704 -18.840 1.00 79.94 98 THR A CA 1
ATOM 776 C C . THR A 1 98 ? 5.948 3.892 -19.816 1.00 79.94 98 THR A C 1
ATOM 778 O O . THR A 1 98 ? 6.150 2.691 -19.984 1.00 79.94 98 THR A O 1
ATOM 781 N N . ALA A 1 99 ? 5.004 4.535 -20.515 1.00 68.75 99 ALA A N 1
ATOM 782 C CA . ALA A 1 99 ? 4.087 3.866 -21.446 1.00 68.75 99 ALA A CA 1
ATOM 783 C C . ALA A 1 99 ? 4.799 3.068 -22.562 1.00 68.75 99 ALA A C 1
ATOM 785 O O . ALA A 1 99 ? 4.285 2.059 -23.038 1.00 68.75 99 ALA A O 1
ATOM 786 N N . THR A 1 100 ? 6.014 3.464 -22.955 1.00 71.69 100 THR A N 1
ATOM 787 C CA . THR A 1 100 ? 6.833 2.745 -23.948 1.00 71.69 100 THR A CA 1
ATOM 788 C C . THR A 1 100 ? 7.378 1.407 -23.435 1.00 71.69 100 THR A C 1
ATOM 790 O O . THR A 1 100 ? 7.624 0.496 -24.228 1.00 71.69 100 THR A O 1
ATOM 793 N N . CYS A 1 101 ? 7.518 1.244 -22.119 1.00 69.94 101 CYS A N 1
ATOM 794 C CA . CYS A 1 101 ? 8.040 0.029 -21.497 1.00 69.94 101 CYS A CA 1
ATOM 795 C C . CYS A 1 101 ? 6.991 -1.080 -21.346 1.00 69.94 101 CYS A C 1
ATOM 797 O O . CYS A 1 101 ? 7.346 -2.238 -21.103 1.00 69.94 101 CYS A O 1
ATOM 799 N N . GLN A 1 102 ? 5.715 -0.771 -21.604 1.00 74.69 102 GLN A N 1
ATOM 800 C CA . GLN A 1 102 ? 4.625 -1.747 -21.669 1.00 74.69 102 GLN A CA 1
ATOM 801 C C . GLN A 1 102 ? 4.944 -2.905 -22.632 1.00 74.69 102 GLN A C 1
ATOM 803 O O . GLN A 1 102 ? 4.599 -4.052 -22.354 1.00 74.69 102 GLN A O 1
ATOM 808 N N . SER A 1 103 ? 5.642 -2.630 -23.742 1.00 76.19 103 SER A N 1
ATOM 809 C CA . SER A 1 103 ? 6.019 -3.659 -24.720 1.00 76.19 103 SER A CA 1
ATOM 810 C C . SER A 1 103 ? 7.254 -4.474 -24.317 1.00 76.19 103 SER A C 1
ATOM 812 O O . SER A 1 103 ? 7.453 -5.558 -24.858 1.00 76.19 103 SER A O 1
ATOM 814 N N . GLN A 1 104 ? 8.104 -3.965 -23.419 1.00 79.62 104 GLN A N 1
ATOM 815 C CA . GLN A 1 104 ? 9.386 -4.594 -23.074 1.00 79.62 104 GLN A CA 1
ATOM 816 C C . GLN A 1 104 ? 9.327 -5.398 -21.772 1.00 79.62 104 GLN A C 1
ATOM 818 O O . GLN A 1 104 ? 10.006 -6.415 -21.648 1.00 79.62 104 GLN A O 1
ATOM 823 N N . SER A 1 105 ? 8.542 -4.949 -20.790 1.00 79.50 105 SER A N 1
ATOM 824 C CA . SER A 1 105 ? 8.333 -5.638 -19.508 1.00 79.50 105 SER A CA 1
ATOM 825 C C . SER A 1 105 ? 6.862 -5.540 -19.078 1.00 79.50 105 SER A C 1
ATOM 827 O O . SER A 1 105 ? 6.543 -4.878 -18.086 1.00 79.50 105 SER A O 1
ATOM 829 N N . PRO A 1 106 ? 5.942 -6.214 -19.798 1.00 83.88 106 PRO A N 1
ATOM 830 C CA . PRO A 1 106 ? 4.501 -6.073 -19.582 1.00 83.88 106 PRO A CA 1
ATOM 831 C C . PRO A 1 106 ? 4.074 -6.484 -18.171 1.00 83.88 106 PRO A C 1
ATOM 833 O O . PRO A 1 106 ? 3.227 -5.827 -17.576 1.00 83.88 106 PRO A O 1
ATOM 836 N N . LEU A 1 107 ? 4.678 -7.533 -17.604 1.00 85.38 107 LEU A N 1
ATOM 837 C CA . LEU A 1 107 ? 4.342 -8.023 -16.261 1.00 85.38 107 LEU A CA 1
ATOM 838 C C . LEU A 1 107 ? 4.541 -6.955 -15.181 1.00 85.38 107 LEU A C 1
ATOM 840 O O . LEU A 1 107 ? 3.705 -6.805 -14.289 1.00 85.38 107 LEU A O 1
ATOM 844 N N . LEU A 1 108 ? 5.637 -6.202 -15.271 1.00 84.38 108 LEU A N 1
ATOM 845 C CA . LEU A 1 108 ? 5.971 -5.190 -14.280 1.00 84.38 108 LEU A CA 1
ATOM 846 C C . LEU A 1 108 ? 5.051 -3.970 -14.415 1.00 84.38 108 LEU A C 1
ATOM 848 O O . LEU A 1 108 ? 4.481 -3.523 -13.420 1.00 84.38 108 LEU A O 1
ATOM 852 N N . TRP A 1 109 ? 4.819 -3.506 -15.646 1.00 87.44 109 TRP A N 1
ATOM 853 C CA . TRP A 1 109 ? 3.890 -2.408 -15.913 1.00 87.44 109 TRP A CA 1
ATOM 854 C C . TRP A 1 109 ? 2.460 -2.738 -15.458 1.00 87.44 109 TRP A C 1
ATOM 856 O O . TRP A 1 109 ? 1.851 -1.956 -14.729 1.00 87.44 109 TRP A O 1
ATOM 866 N N . TRP A 1 110 ? 1.947 -3.928 -15.794 1.00 87.81 110 TRP A N 1
ATOM 867 C CA . TRP A 1 110 ? 0.601 -4.355 -15.396 1.00 87.81 110 TRP A CA 1
ATOM 868 C C . TRP A 1 110 ? 0.446 -4.500 -13.886 1.00 87.81 110 TRP A C 1
ATOM 870 O O . TRP A 1 110 ? -0.596 -4.138 -13.349 1.00 87.81 110 TRP A O 1
ATOM 880 N N . THR A 1 111 ? 1.473 -4.986 -13.186 1.00 88.12 111 THR A N 1
ATOM 881 C CA . THR A 1 111 ? 1.423 -5.120 -11.724 1.00 88.12 111 THR A CA 1
ATOM 882 C C . THR A 1 111 ? 1.280 -3.755 -11.051 1.00 88.12 111 THR A C 1
ATOM 884 O O . THR A 1 111 ? 0.427 -3.583 -10.179 1.00 88.12 111 THR A O 1
ATOM 887 N N . VAL A 1 112 ? 2.064 -2.763 -11.486 1.00 88.25 112 VAL A N 1
ATOM 888 C CA . VAL A 1 112 ? 1.972 -1.393 -10.961 1.00 88.25 112 VAL A CA 1
ATOM 889 C C . VAL A 1 112 ? 0.641 -0.750 -11.357 1.00 88.25 112 VAL A C 1
ATOM 891 O O . VAL A 1 112 ? -0.029 -0.179 -10.499 1.00 88.25 112 VAL A O 1
ATOM 894 N N . PHE A 1 113 ? 0.203 -0.913 -12.610 1.00 90.25 113 PHE A N 1
ATOM 895 C CA . PHE A 1 113 ? -1.084 -0.403 -13.090 1.00 90.25 113 PHE A CA 1
ATOM 896 C C . PHE A 1 113 ? -2.259 -0.940 -12.269 1.00 90.25 113 PHE A C 1
ATOM 898 O O . PHE A 1 113 ? -3.002 -0.159 -11.682 1.00 90.25 113 PHE A O 1
ATOM 905 N N . VAL A 1 114 ? -2.391 -2.264 -12.151 1.00 91.62 114 VAL A N 1
ATOM 906 C CA . VAL A 1 114 ? -3.491 -2.896 -11.410 1.00 91.62 114 VAL A CA 1
ATOM 907 C C . VAL A 1 114 ? -3.476 -2.476 -9.942 1.00 91.62 114 VAL A C 1
ATOM 909 O O . VAL A 1 114 ? -4.536 -2.190 -9.388 1.00 91.62 114 VAL A O 1
ATOM 912 N N . SER A 1 115 ? -2.301 -2.382 -9.317 1.00 89.31 115 SER A N 1
ATOM 913 C CA . SER A 1 115 ? -2.178 -1.978 -7.910 1.00 89.31 115 SER A CA 1
ATOM 914 C C . SER A 1 115 ? -2.646 -0.538 -7.685 1.00 89.31 115 SER A C 1
ATOM 916 O O . SER A 1 115 ? -3.481 -0.282 -6.817 1.00 89.31 115 SER A O 1
ATOM 918 N N . VAL A 1 116 ? -2.155 0.396 -8.505 1.00 91.56 116 VAL A N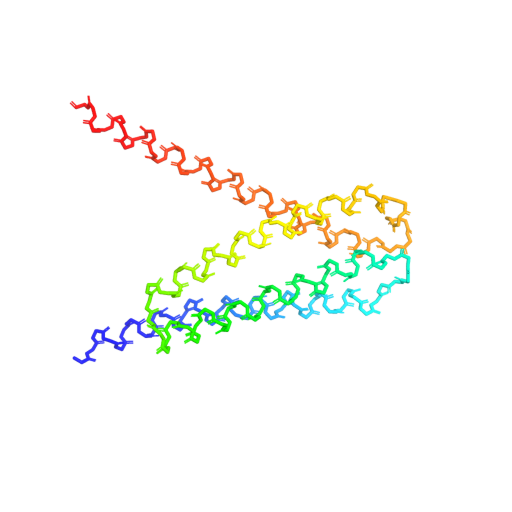 1
ATOM 919 C CA . VAL A 1 116 ? -2.519 1.816 -8.432 1.00 91.56 116 VAL A CA 1
ATOM 920 C C . VAL A 1 116 ? -4.005 2.008 -8.745 1.00 91.56 116 VAL A C 1
ATOM 922 O O . VAL A 1 116 ? -4.708 2.688 -8.001 1.00 91.56 116 VAL A O 1
ATOM 925 N N . THR A 1 117 ? -4.523 1.368 -9.797 1.00 92.88 117 THR A N 1
ATOM 926 C CA . THR A 1 117 ? -5.946 1.445 -10.155 1.00 92.88 117 THR A CA 1
ATOM 927 C C . THR A 1 117 ? -6.835 0.884 -9.050 1.00 92.88 117 THR A C 1
ATOM 929 O O . THR A 1 117 ? -7.800 1.539 -8.661 1.00 92.88 117 THR A O 1
ATOM 932 N N . THR A 1 118 ? -6.501 -0.285 -8.498 1.00 91.56 118 THR A N 1
ATOM 933 C CA . THR A 1 118 ? -7.282 -0.907 -7.416 1.00 91.56 118 THR A CA 1
ATOM 934 C C . THR A 1 118 ? -7.343 0.002 -6.191 1.00 91.56 118 THR A C 1
ATOM 936 O O . THR A 1 118 ? -8.418 0.170 -5.618 1.00 91.56 118 THR A O 1
ATOM 939 N N . PHE A 1 119 ? -6.229 0.650 -5.838 1.00 91.38 119 PHE A N 1
ATOM 940 C CA . PHE A 1 119 ? -6.182 1.620 -4.745 1.00 91.38 119 PHE A CA 1
ATOM 941 C C . PHE A 1 119 ? -7.105 2.822 -4.980 1.00 91.38 119 PHE A C 1
ATOM 943 O O . PHE A 1 119 ? -7.904 3.179 -4.114 1.00 91.38 119 PHE A O 1
ATOM 950 N N . TRP A 1 120 ? -7.043 3.443 -6.160 1.00 93.06 120 TRP A N 1
ATOM 951 C CA . TRP A 1 120 ? -7.911 4.582 -6.468 1.00 93.06 120 TRP A CA 1
ATOM 952 C C . TRP A 1 120 ? -9.391 4.193 -6.479 1.00 93.06 120 T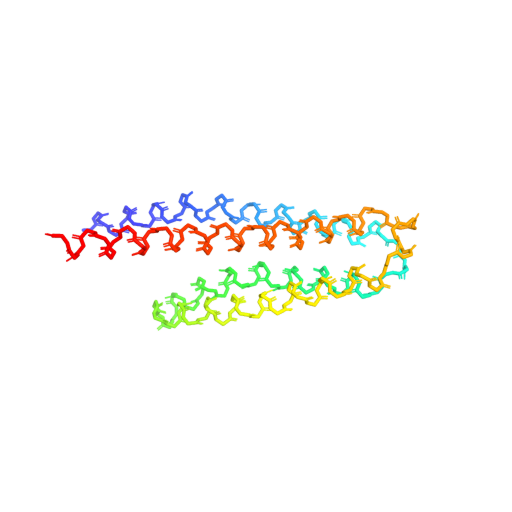RP A C 1
ATOM 954 O O . TRP A 1 120 ? -10.227 4.933 -5.957 1.00 93.06 120 TRP A O 1
ATOM 964 N N . CYS A 1 121 ? -9.716 3.008 -7.000 1.00 94.19 121 CYS A N 1
ATOM 965 C CA . CYS A 1 121 ? -11.072 2.471 -6.967 1.00 94.19 121 CYS A CA 1
ATOM 966 C C . CYS A 1 121 ? -11.558 2.215 -5.533 1.00 94.19 121 CYS A C 1
ATOM 968 O O . CYS A 1 121 ? -12.695 2.563 -5.209 1.00 94.19 121 CYS A O 1
ATOM 970 N N . SER A 1 122 ? -10.717 1.657 -4.656 1.00 91.12 122 SER A N 1
ATOM 971 C CA . SER A 1 122 ? -11.099 1.404 -3.265 1.00 91.12 122 SER A CA 1
ATOM 972 C C . SER A 1 122 ? -11.305 2.702 -2.485 1.00 91.12 122 SER A C 1
ATOM 974 O O . SER A 1 122 ? -12.293 2.825 -1.762 1.00 91.12 122 SER A O 1
ATOM 976 N N . VAL A 1 123 ? -10.433 3.699 -2.675 1.00 91.31 123 VAL A N 1
ATOM 977 C CA . VAL A 1 123 ? -10.579 5.023 -2.046 1.00 91.31 123 VAL A CA 1
ATOM 978 C C . VAL A 1 123 ? -11.872 5.697 -2.502 1.00 91.31 123 VAL A C 1
ATOM 980 O O . VAL A 1 123 ? -12.646 6.161 -1.665 1.00 91.31 123 VAL A O 1
ATOM 983 N N . ALA A 1 124 ? -12.155 5.700 -3.808 1.00 92.38 124 ALA A N 1
ATOM 984 C CA . ALA A 1 124 ? -13.395 6.260 -4.338 1.00 92.38 124 ALA A CA 1
ATOM 985 C C . ALA A 1 124 ? -14.635 5.566 -3.743 1.00 92.38 124 ALA A C 1
ATOM 987 O O . ALA A 1 124 ? -15.561 6.239 -3.288 1.00 92.38 124 ALA A O 1
ATOM 988 N N . GLY A 1 125 ? -14.630 4.230 -3.670 1.00 92.88 125 GLY A N 1
ATOM 989 C CA . GLY A 1 125 ? -15.718 3.454 -3.069 1.00 92.88 125 GLY A CA 1
ATOM 990 C C . GLY A 1 125 ? -15.936 3.759 -1.582 1.00 92.88 125 GLY A C 1
ATOM 991 O O . GLY A 1 125 ? -17.080 3.913 -1.143 1.00 92.88 125 GLY A O 1
ATOM 992 N N . MET A 1 126 ? -14.856 3.905 -0.807 1.00 91.94 126 MET A N 1
ATOM 993 C CA . MET A 1 126 ? -14.934 4.278 0.611 1.00 91.94 126 MET 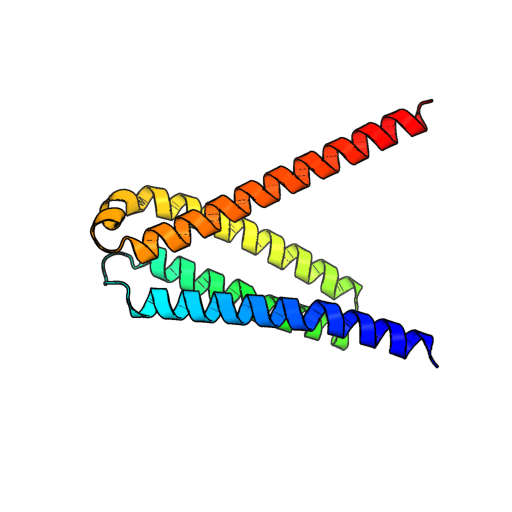A CA 1
ATOM 994 C C . MET A 1 126 ? -15.527 5.675 0.802 1.00 91.94 126 MET A C 1
ATOM 996 O O . MET A 1 126 ? -16.418 5.845 1.633 1.00 91.94 126 MET A O 1
ATOM 1000 N N . VAL A 1 127 ? -15.082 6.662 0.019 1.00 93.62 127 VAL A N 1
ATOM 1001 C CA . VAL A 1 127 ? -15.603 8.035 0.095 1.00 93.62 127 VAL A CA 1
ATOM 1002 C C . VAL A 1 127 ? -17.095 8.061 -0.227 1.00 93.62 127 VAL A C 1
ATOM 1004 O O . VAL A 1 127 ? -17.872 8.613 0.550 1.00 93.62 127 VAL A O 1
ATOM 1007 N N . VAL A 1 128 ? -17.520 7.401 -1.310 1.00 94.75 128 VAL A N 1
ATOM 1008 C CA . VAL A 1 128 ? -18.943 7.310 -1.676 1.00 94.75 128 VAL A CA 1
ATOM 1009 C C . VAL A 1 128 ? -19.754 6.675 -0.545 1.00 94.75 128 VAL A C 1
ATOM 1011 O O . VAL A 1 128 ? -20.764 7.235 -0.121 1.00 94.75 128 VAL A O 1
ATOM 1014 N N . SER A 1 129 ? -19.282 5.565 0.019 1.00 93.56 129 SER A N 1
ATOM 1015 C CA . SER A 1 129 ? -19.969 4.887 1.124 1.00 93.56 129 SER A CA 1
ATOM 1016 C C . SER A 1 129 ? -20.126 5.794 2.351 1.00 93.56 129 SER A C 1
ATOM 1018 O O . SER A 1 129 ? -21.214 5.886 2.918 1.00 93.56 129 SER A O 1
ATOM 1020 N N . LEU A 1 130 ? -19.072 6.526 2.729 1.00 92.75 130 LEU A N 1
ATOM 1021 C CA . LEU A 1 130 ? -19.111 7.469 3.850 1.00 92.75 130 LEU A CA 1
ATOM 1022 C C . LEU A 1 130 ? -20.068 8.637 3.595 1.00 92.75 130 LEU A C 1
ATOM 1024 O O . LEU A 1 130 ? -20.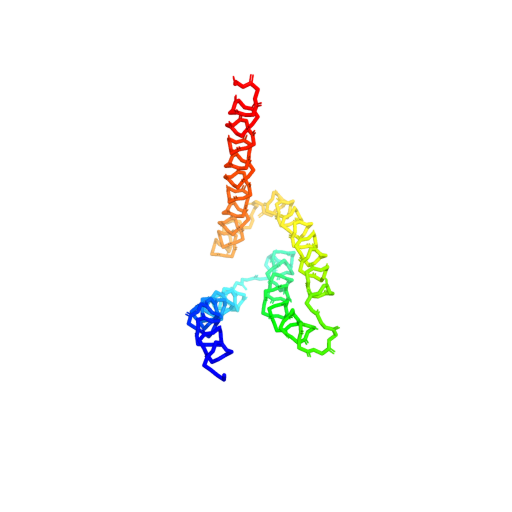799 9.028 4.505 1.00 92.75 130 LEU A O 1
ATOM 1028 N N . THR A 1 131 ? -20.110 9.166 2.368 1.00 94.56 131 THR A N 1
ATOM 1029 C CA . THR A 1 131 ? -21.057 10.235 2.007 1.00 94.56 131 THR A CA 1
ATOM 1030 C C . THR A 1 131 ? -22.509 9.770 2.070 1.00 94.56 131 THR A C 1
ATOM 1032 O O . THR A 1 131 ? -23.368 10.507 2.542 1.00 94.56 131 THR A O 1
ATOM 1035 N N . ILE A 1 132 ? -22.800 8.529 1.670 1.00 95.62 132 ILE A N 1
ATOM 1036 C CA . ILE A 1 132 ? -24.153 7.972 1.773 1.00 95.62 132 ILE A CA 1
ATOM 1037 C C . ILE A 1 132 ? -24.562 7.849 3.246 1.00 95.62 132 ILE A C 1
ATOM 1039 O O . ILE A 1 132 ? -25.645 8.294 3.622 1.00 95.62 132 ILE A O 1
ATOM 1043 N N . VAL A 1 133 ? -23.692 7.297 4.099 1.00 95.06 133 VAL A N 1
ATOM 1044 C CA . VAL A 1 133 ? -23.982 7.127 5.533 1.00 95.06 133 VAL A CA 1
ATOM 1045 C C . VAL A 1 133 ? -24.205 8.474 6.227 1.00 95.06 133 VAL A C 1
ATOM 1047 O O . VAL A 1 133 ? -25.124 8.600 7.042 1.00 95.06 133 VAL A O 1
ATOM 1050 N N . SER A 1 134 ? -23.409 9.496 5.901 1.00 93.94 134 SER A N 1
ATOM 1051 C CA . SER A 1 134 ? -23.558 10.826 6.499 1.00 93.94 134 SER A CA 1
ATOM 1052 C C . SER A 1 134 ? -24.830 11.539 6.036 1.00 93.94 134 SER A C 1
ATOM 1054 O O . SER A 1 134 ? -25.529 12.114 6.871 1.00 93.94 134 SER A O 1
ATOM 1056 N N . LEU A 1 135 ? -25.191 11.437 4.752 1.00 94.94 135 LEU A N 1
ATOM 1057 C CA . LEU A 1 135 ? -26.447 11.976 4.221 1.00 94.94 135 LEU A CA 1
ATOM 1058 C C . LEU A 1 135 ? -27.669 11.305 4.857 1.00 94.94 135 LEU A C 1
ATOM 1060 O O . LEU A 1 135 ? -28.604 11.992 5.267 1.00 94.94 135 LEU A O 1
ATOM 1064 N N . VAL A 1 136 ? -27.650 9.976 4.993 1.00 95.00 136 VAL A N 1
ATOM 1065 C CA . VAL A 1 136 ? -28.725 9.225 5.657 1.00 95.00 136 VAL A CA 1
ATOM 1066 C C . VAL A 1 136 ? -28.852 9.646 7.122 1.00 95.00 136 VAL A C 1
ATOM 1068 O O . VAL A 1 136 ? -29.955 9.920 7.587 1.00 95.00 136 VAL A O 1
ATOM 1071 N N . SER A 1 137 ? -27.735 9.760 7.842 1.00 93.44 137 SER A N 1
ATOM 1072 C CA . SER A 1 137 ? -27.734 10.182 9.251 1.00 93.44 137 SER A CA 1
ATOM 1073 C C . SER A 1 137 ? -28.268 11.606 9.425 1.00 93.44 137 SER A C 1
ATOM 1075 O O . SER A 1 137 ? -29.051 11.871 10.334 1.00 93.44 137 SER A O 1
ATOM 1077 N N . PHE A 1 138 ? -27.893 12.521 8.528 1.00 94.00 138 PHE A N 1
ATOM 1078 C CA . PHE A 1 138 ? -28.408 13.889 8.509 1.00 94.00 138 PHE A CA 1
ATOM 1079 C C . PHE A 1 138 ? -29.914 13.939 8.221 1.00 94.00 138 PHE A C 1
ATOM 1081 O O . PHE A 1 138 ? -30.630 14.724 8.838 1.00 94.00 138 PHE A O 1
ATOM 1088 N N . TYR A 1 139 ? -30.406 13.086 7.320 1.00 94.38 139 TYR A N 1
ATOM 1089 C CA . TYR A 1 139 ? -31.835 12.971 7.032 1.00 94.38 139 TYR A CA 1
ATOM 1090 C C . TYR A 1 139 ? -32.631 12.452 8.239 1.00 94.38 139 TYR A C 1
ATOM 1092 O O . TYR A 1 139 ? -33.673 13.015 8.559 1.00 94.38 139 TYR A O 1
ATOM 1100 N N . TYR A 1 140 ? -32.134 11.422 8.934 1.00 93.94 140 TYR A N 1
ATOM 1101 C CA . TYR A 1 140 ? -32.794 10.883 10.129 1.00 93.94 140 TYR A CA 1
ATOM 1102 C C . TYR A 1 140 ? -32.783 11.853 11.316 1.00 93.94 140 TYR A C 1
ATOM 1104 O O . TYR A 1 140 ? -33.768 11.911 12.037 1.00 93.94 140 TYR A O 1
ATOM 1112 N N . ASN A 1 141 ? -31.707 12.620 11.517 1.00 93.94 141 ASN A N 1
ATOM 1113 C CA . ASN A 1 141 ? -31.623 13.576 12.629 1.00 93.94 141 ASN A CA 1
ATOM 1114 C C . ASN A 1 141 ? -32.496 14.829 12.444 1.00 93.94 141 ASN A C 1
ATOM 1116 O O . ASN A 1 141 ? -32.807 15.490 13.429 1.00 93.94 141 ASN A O 1
ATOM 1120 N N . ASN A 1 142 ? -32.856 15.182 11.206 1.00 89.12 142 ASN A N 1
ATOM 1121 C CA . ASN A 1 142 ? -33.684 16.356 10.898 1.00 89.12 142 ASN A CA 1
ATOM 1122 C C . ASN A 1 142 ? -35.175 16.032 10.708 1.00 89.12 142 ASN A C 1
ATOM 1124 O O . ASN A 1 142 ? -35.934 16.901 10.275 1.00 89.12 142 ASN A O 1
ATOM 1128 N N . LYS A 1 143 ? -35.589 14.793 10.979 1.00 70.94 143 LYS A N 1
ATOM 1129 C CA . LYS A 1 143 ? -36.979 14.343 10.911 1.00 70.94 143 LYS A CA 1
ATOM 1130 C C . LYS A 1 143 ? -37.530 14.129 12.313 1.00 70.94 143 LYS A C 1
ATOM 1132 O O . LYS A 1 143 ? -38.703 14.503 12.519 1.00 70.94 143 LYS A O 1
#

pLDDT: mean 84.2, std 8.68, range [53.94, 95.62]

Radius of gyration: 19.27 Å; chains: 1; bounding box: 53×31×58 Å

Secondary structure (DSSP, 8-state):
--HHHHHHHHHHHHHHHHHHHHHHHHHHHHHHHHHS-TT-HHHHHHHHHHHHHHHHHHHHHHHHHHHT-HHHHHHHHHHHHHHHHHHHHHHHHHHHHTGGGGGT-HHHHHHHHHHHHHHHHHHHHHHHHHHHHHHHHHHHHT-

Foldseek 3Di:
DVVVVVVVVVCCVVLVVVLVVLVVLLVVLVVLLVVFDPLQPPLSVLSVVVSVLGNVLSVVLVVCCVPVHDVVSVVSVVVSVVVVVVSLVSLVVSLVVCVVCCVVRVSSSVSSVCVSVVVVVVVVVVVVVVVVVVVVVVVVVVD

Sequence (143 aa):
MNENKDKQLKLKEVVVPSLVLFLFVDLYIIGVYLVSNNCDVNLKAWLLGSLFLSFPTLVASHMIKNFIGSTYAILFELIATLLGFIWMVFGSVQLNLTATCQSQSPLLWWTVFVSVTTFWCSVAGMVVSLTIVSLVSFYYNNK